Protein AF-A0A379VZA5-F1 (afdb_monomer_lite)

Structure (mmCIF, N/CA/C/O backbone):
data_AF-A0A379VZA5-F1
#
_entry.id   AF-A0A379VZA5-F1
#
loop_
_atom_site.group_PDB
_atom_site.id
_atom_site.type_symbol
_atom_site.label_atom_id
_atom_site.label_alt_id
_atom_site.label_comp_id
_atom_site.label_asym_id
_atom_site.label_entity_id
_atom_site.label_seq_id
_atom_site.pdbx_PDB_ins_code
_atom_site.Cartn_x
_atom_site.Cartn_y
_atom_site.Cartn_z
_atom_site.occupancy
_atom_site.B_iso_or_equiv
_atom_site.auth_seq_id
_atom_site.auth_comp_id
_atom_site.auth_asym_id
_atom_site.auth_atom_id
_atom_site.pdbx_PDB_model_num
ATOM 1 N N . MET A 1 1 ? 25.768 16.481 -16.050 1.00 46.06 1 MET A N 1
ATOM 2 C CA . MET A 1 1 ? 24.656 15.610 -15.597 1.00 46.06 1 MET A CA 1
ATOM 3 C C . MET A 1 1 ? 23.472 15.572 -16.586 1.00 46.06 1 MET A C 1
ATOM 5 O O . MET A 1 1 ? 22.489 14.921 -16.281 1.00 46.06 1 MET A O 1
ATOM 9 N N . HIS A 1 2 ? 23.530 16.224 -17.763 1.00 49.97 2 HIS A N 1
ATOM 10 C CA . HIS A 1 2 ? 22.450 16.187 -18.775 1.00 49.97 2 HIS A CA 1
ATOM 11 C C . HIS A 1 2 ? 22.721 15.253 -19.970 1.00 49.97 2 HIS A C 1
ATOM 13 O O . HIS A 1 2 ? 21.793 14.941 -20.699 1.00 49.97 2 HIS A O 1
ATOM 19 N N . GLU A 1 3 ? 23.954 14.776 -20.172 1.00 48.91 3 GLU A N 1
ATOM 20 C CA . GLU A 1 3 ? 24.310 13.987 -21.370 1.00 48.91 3 GLU A CA 1
ATOM 21 C C . GLU A 1 3 ? 23.756 12.552 -21.384 1.00 48.91 3 GLU A C 1
ATOM 23 O O . GLU A 1 3 ? 23.702 11.938 -22.441 1.00 48.91 3 GLU A O 1
ATOM 28 N N . ASN A 1 4 ? 23.297 12.031 -20.241 1.00 55.53 4 ASN A N 1
ATOM 29 C CA . ASN A 1 4 ? 22.802 10.652 -20.114 1.00 55.53 4 ASN A CA 1
ATOM 30 C C . ASN A 1 4 ? 21.285 10.566 -19.894 1.00 55.53 4 ASN A C 1
ATOM 32 O O . ASN A 1 4 ? 20.782 9.498 -19.551 1.00 55.53 4 ASN A O 1
ATOM 36 N N . ILE A 1 5 ? 20.559 11.680 -20.026 1.00 54.91 5 ILE A N 1
ATOM 37 C CA . ILE A 1 5 ? 19.095 11.672 -19.979 1.00 54.91 5 ILE A CA 1
ATOM 38 C C . ILE A 1 5 ? 18.623 11.529 -21.429 1.00 54.91 5 ILE A C 1
ATOM 40 O O . ILE A 1 5 ? 18.855 12.453 -22.212 1.00 54.91 5 ILE A O 1
ATOM 44 N N . PRO A 1 6 ? 18.007 10.397 -21.818 1.00 61.06 6 PRO A N 1
ATOM 45 C CA . PRO A 1 6 ? 17.474 10.245 -23.164 1.00 61.06 6 PRO A CA 1
ATOM 46 C C . PRO A 1 6 ? 16.466 11.362 -23.438 1.00 61.06 6 PRO A C 1
ATOM 48 O O . PRO A 1 6 ? 15.625 11.673 -22.589 1.00 61.06 6 PRO A O 1
ATOM 51 N N . ALA A 1 7 ? 16.556 11.984 -24.611 1.00 69.69 7 ALA A N 1
ATOM 52 C CA . ALA A 1 7 ? 15.559 12.958 -25.025 1.00 69.69 7 ALA A CA 1
ATOM 53 C C . ALA A 1 7 ? 14.225 12.232 -25.227 1.00 69.69 7 ALA A C 1
ATOM 55 O O . ALA A 1 7 ? 14.151 11.307 -26.028 1.00 69.69 7 ALA A O 1
ATOM 56 N N . ILE A 1 8 ? 13.183 12.653 -24.510 1.00 70.44 8 ILE A N 1
ATOM 57 C CA . ILE A 1 8 ? 11.829 12.145 -24.740 1.00 70.44 8 ILE A CA 1
ATOM 58 C C . ILE A 1 8 ? 11.325 12.781 -26.034 1.00 70.44 8 ILE A C 1
ATOM 60 O O . ILE A 1 8 ? 11.105 13.996 -26.087 1.00 70.44 8 ILE A O 1
ATOM 64 N N . LEU A 1 9 ? 11.163 11.980 -27.085 1.00 80.62 9 LEU A N 1
ATOM 65 C CA . LEU A 1 9 ? 10.662 12.473 -28.360 1.00 80.62 9 LEU A CA 1
ATOM 66 C C . LEU A 1 9 ? 9.133 12.516 -28.322 1.00 80.62 9 LEU A C 1
ATOM 68 O O . LEU A 1 9 ? 8.470 11.562 -27.923 1.00 80.62 9 LEU A O 1
ATOM 72 N N . ARG A 1 10 ? 8.546 13.628 -28.778 1.00 79.25 10 ARG A N 1
ATOM 73 C CA . ARG A 1 10 ? 7.082 13.777 -28.882 1.00 79.25 10 ARG A CA 1
ATOM 74 C C . ARG A 1 10 ? 6.445 12.629 -29.671 1.00 79.25 10 ARG A C 1
ATOM 76 O O . ARG A 1 10 ? 5.389 12.144 -29.291 1.00 79.25 10 ARG A O 1
ATOM 83 N N . GLU A 1 11 ? 7.104 12.196 -30.740 1.00 82.44 11 GLU A N 1
ATOM 84 C CA . GLU A 1 11 ? 6.630 11.113 -31.600 1.00 82.44 11 GLU A CA 1
ATOM 85 C C . GLU A 1 11 ? 6.541 9.766 -30.865 1.00 82.44 11 GLU A C 1
ATOM 87 O O . GLU A 1 11 ? 5.596 9.017 -31.102 1.00 82.44 11 GLU A O 1
ATOM 92 N N . GLU A 1 12 ? 7.456 9.488 -29.927 1.00 77.56 12 GLU A N 1
ATOM 93 C CA . GLU A 1 12 ? 7.417 8.282 -29.082 1.00 77.56 12 GLU A CA 1
ATOM 94 C C . GLU A 1 12 ? 6.225 8.305 -28.117 1.00 77.56 12 GLU A C 1
ATOM 96 O O . GLU A 1 12 ? 5.638 7.263 -27.832 1.00 77.56 12 GLU A O 1
ATOM 101 N N . LEU A 1 13 ? 5.846 9.492 -27.628 1.00 74.31 13 LEU A N 1
ATOM 102 C CA . LEU A 1 13 ? 4.685 9.662 -26.750 1.00 74.31 13 LEU A CA 1
ATOM 103 C C . LEU A 1 13 ? 3.363 9.558 -27.520 1.00 74.31 13 LEU A C 1
ATOM 105 O O . LEU A 1 13 ? 2.416 8.945 -27.034 1.00 74.31 13 LEU A O 1
ATOM 109 N N . GLU A 1 14 ? 3.288 10.169 -28.705 1.00 82.00 14 GLU A N 1
ATOM 110 C CA . GLU A 1 14 ? 2.071 10.207 -29.525 1.00 82.00 14 GLU A CA 1
ATOM 111 C C . GLU A 1 14 ? 1.794 8.862 -30.224 1.00 82.00 14 GLU A C 1
ATOM 113 O O . GLU A 1 14 ? 0.630 8.513 -30.418 1.00 82.00 14 GLU A O 1
ATOM 118 N N . ASN A 1 15 ? 2.834 8.075 -30.529 1.00 83.88 15 ASN A N 1
ATOM 119 C CA . ASN A 1 15 ? 2.732 6.765 -31.184 1.00 83.88 15 ASN A CA 1
ATOM 120 C C . ASN A 1 15 ? 3.214 5.612 -30.291 1.00 83.88 15 ASN A C 1
ATOM 122 O O . ASN A 1 15 ? 3.828 4.658 -30.774 1.00 83.88 15 ASN A O 1
ATOM 126 N N . ALA A 1 16 ? 2.959 5.696 -28.984 1.00 81.00 16 ALA A N 1
ATOM 127 C CA . ALA A 1 16 ? 3.361 4.654 -28.049 1.00 81.00 16 ALA A CA 1
ATOM 128 C C . ALA A 1 16 ? 2.767 3.285 -28.444 1.00 81.00 16 ALA A C 1
ATOM 130 O O . ALA A 1 16 ? 1.548 3.122 -28.556 1.00 81.00 16 ALA A O 1
ATOM 131 N N . ASP A 1 17 ? 3.630 2.285 -28.633 1.00 84.19 17 ASP A N 1
ATOM 132 C CA . ASP A 1 17 ? 3.209 0.927 -28.975 1.00 84.19 17 ASP A CA 1
ATOM 133 C C . ASP A 1 17 ? 2.550 0.253 -27.765 1.00 84.19 17 ASP A C 1
ATOM 135 O O . ASP A 1 17 ? 3.200 -0.072 -26.768 1.00 84.19 17 ASP A O 1
ATOM 139 N N . VAL A 1 18 ? 1.244 -0.003 -27.870 1.00 86.00 18 VAL A N 1
ATOM 140 C CA . VAL A 1 18 ? 0.447 -0.675 -26.831 1.00 86.00 18 VAL A CA 1
ATOM 141 C C . VAL A 1 18 ? 1.037 -2.039 -26.456 1.00 86.00 18 VAL A C 1
ATOM 143 O O . VAL A 1 18 ? 0.922 -2.455 -25.304 1.00 86.00 18 VAL A O 1
ATOM 146 N N . ASN A 1 19 ? 1.720 -2.718 -27.380 1.00 86.88 19 ASN A N 1
ATOM 147 C CA . ASN A 1 19 ? 2.360 -4.008 -27.123 1.00 86.88 19 ASN A CA 1
ATOM 148 C C . ASN A 1 19 ? 3.535 -3.920 -26.141 1.00 86.88 19 ASN A C 1
ATOM 150 O O . ASN A 1 19 ? 3.837 -4.908 -25.469 1.00 86.88 19 ASN A O 1
ATOM 154 N N . GLN A 1 20 ? 4.172 -2.750 -26.036 1.00 85.94 20 GLN A N 1
ATOM 155 C CA . GLN A 1 20 ? 5.269 -2.479 -25.103 1.00 85.94 20 GLN A CA 1
ATOM 156 C C . GLN A 1 20 ? 4.784 -1.939 -23.755 1.00 85.94 20 GLN A C 1
ATOM 158 O O . GLN A 1 20 ? 5.585 -1.604 -22.883 1.00 85.94 20 GLN A O 1
ATOM 163 N N . ARG A 1 21 ? 3.467 -1.867 -23.542 1.00 88.75 21 ARG A N 1
ATOM 164 C CA . ARG A 1 21 ? 2.912 -1.513 -22.240 1.00 88.75 21 ARG A CA 1
ATOM 165 C C . ARG A 1 21 ? 3.326 -2.549 -21.197 1.00 88.75 21 ARG A C 1
ATOM 167 O O . ARG A 1 21 ? 3.116 -3.745 -21.383 1.00 88.75 21 ARG A O 1
ATOM 174 N N . VAL A 1 22 ? 3.841 -2.073 -20.068 1.00 90.94 22 VAL A N 1
ATOM 175 C CA . VAL A 1 22 ? 4.143 -2.907 -18.900 1.00 90.94 22 VAL A CA 1
ATOM 176 C C . VAL A 1 22 ? 2.837 -3.313 -18.211 1.00 90.94 22 VAL A C 1
ATOM 178 O O . VAL A 1 22 ? 2.059 -2.457 -17.788 1.00 90.94 22 VAL A O 1
ATOM 181 N N . GLU A 1 23 ? 2.602 -4.617 -18.084 1.00 91.69 23 GLU A N 1
ATOM 182 C CA . GLU A 1 23 ? 1.463 -5.184 -17.351 1.00 91.69 23 GLU A CA 1
ATOM 183 C C . GLU A 1 23 ? 1.807 -5.508 -15.900 1.00 91.69 23 GLU A C 1
ATOM 185 O O . GLU A 1 23 ? 0.987 -5.322 -15.002 1.00 91.69 23 GLU A O 1
ATOM 190 N N . SER A 1 24 ? 3.020 -6.009 -15.662 1.00 89.56 24 SER A N 1
ATOM 191 C CA . SER A 1 24 ? 3.479 -6.361 -14.323 1.00 89.56 24 SER A CA 1
ATOM 192 C C . SER A 1 24 ? 4.976 -6.151 -14.166 1.00 89.56 24 SER A C 1
ATOM 194 O O . SER A 1 24 ? 5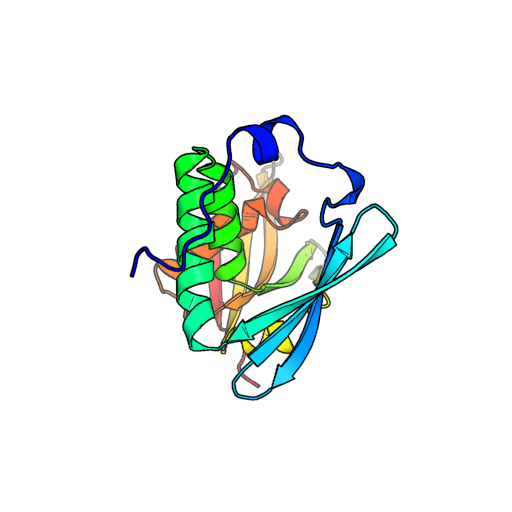.738 -6.291 -15.122 1.00 89.56 24 SER A O 1
ATOM 196 N N . LEU A 1 25 ? 5.379 -5.883 -12.929 1.00 90.19 25 LEU A N 1
ATOM 197 C CA . LEU A 1 25 ? 6.754 -5.677 -12.499 1.00 90.19 25 LEU A CA 1
ATOM 198 C C . LEU A 1 25 ? 7.038 -6.609 -11.319 1.00 90.19 25 LEU A C 1
ATOM 200 O O . LEU A 1 25 ? 6.277 -6.611 -10.350 1.00 90.19 25 LEU A O 1
ATOM 204 N N . ALA A 1 26 ? 8.129 -7.367 -11.381 1.00 87.56 26 ALA A N 1
ATOM 205 C CA . ALA A 1 26 ? 8.586 -8.206 -10.278 1.00 87.56 26 ALA A CA 1
ATOM 206 C C . ALA A 1 26 ? 10.090 -8.028 -10.051 1.00 87.56 26 ALA A C 1
ATOM 208 O O . ALA A 1 26 ? 10.847 -7.903 -11.008 1.00 87.56 26 ALA A O 1
ATOM 209 N N . LEU A 1 27 ? 10.523 -8.033 -8.789 1.00 87.88 27 LEU A N 1
ATOM 210 C CA . LEU A 1 27 ? 11.941 -8.140 -8.443 1.00 87.88 27 LEU A CA 1
ATOM 211 C C . LEU A 1 27 ? 12.371 -9.593 -8.681 1.00 87.88 27 LEU A C 1
ATOM 213 O O . LEU A 1 27 ? 11.861 -10.490 -8.010 1.00 87.88 27 LEU A O 1
ATOM 217 N N . SER A 1 28 ? 13.250 -9.820 -9.652 1.00 88.38 28 SER A N 1
ATOM 218 C CA . SER A 1 28 ? 13.727 -11.154 -10.035 1.00 88.38 28 SER A CA 1
ATOM 219 C C . SER A 1 28 ? 15.085 -11.488 -9.428 1.00 88.38 28 SER A C 1
ATOM 221 O O . SER A 1 28 ? 15.336 -12.653 -9.130 1.00 88.38 28 SER A O 1
ATOM 223 N N . ASP A 1 29 ? 15.923 -10.479 -9.183 1.00 87.19 29 ASP A N 1
ATOM 224 C CA . ASP A 1 29 ? 17.205 -10.639 -8.498 1.00 87.19 29 ASP A CA 1
ATOM 225 C C . ASP A 1 29 ? 17.549 -9.405 -7.651 1.00 87.19 29 ASP A C 1
ATOM 227 O O . ASP A 1 29 ? 17.171 -8.275 -7.972 1.00 87.19 29 ASP A O 1
ATOM 231 N N . ASN A 1 30 ? 18.264 -9.630 -6.553 1.00 85.00 30 ASN A N 1
ATOM 232 C CA . ASN A 1 30 ? 18.692 -8.602 -5.613 1.00 85.00 30 ASN A CA 1
ATOM 233 C C . ASN A 1 30 ? 20.121 -8.896 -5.155 1.00 85.00 30 ASN A C 1
ATOM 235 O O . ASN A 1 30 ? 20.349 -9.573 -4.151 1.00 85.00 30 ASN A O 1
ATOM 239 N N . THR A 1 31 ? 21.079 -8.377 -5.915 1.00 85.00 31 THR A N 1
ATOM 240 C CA . THR A 1 31 ? 22.494 -8.390 -5.533 1.00 85.00 31 THR A CA 1
ATOM 241 C C . THR A 1 31 ? 22.814 -7.151 -4.699 1.00 85.00 31 THR A C 1
ATOM 243 O O . THR A 1 31 ? 22.111 -6.149 -4.794 1.00 85.00 31 THR A O 1
ATOM 246 N N . GLU A 1 32 ? 23.915 -7.160 -3.940 1.00 78.31 32 GLU A N 1
ATOM 247 C CA . GLU A 1 32 ? 24.292 -6.026 -3.071 1.00 78.31 32 GLU A CA 1
ATOM 248 C C . GLU A 1 32 ? 24.337 -4.662 -3.782 1.00 78.31 32 GLU A C 1
ATOM 250 O O . GLU A 1 32 ? 24.163 -3.639 -3.134 1.00 78.31 32 GLU A O 1
ATOM 255 N N . LYS A 1 33 ? 24.583 -4.628 -5.099 1.00 86.56 33 LYS A N 1
ATOM 256 C CA . LYS A 1 33 ? 24.783 -3.379 -5.855 1.00 86.56 33 LYS A CA 1
ATOM 257 C C . LYS A 1 33 ? 23.731 -3.115 -6.925 1.00 86.56 33 LYS A C 1
ATOM 259 O O . LYS A 1 33 ? 23.675 -1.996 -7.440 1.00 86.56 33 LYS A O 1
ATOM 264 N N . VAL A 1 34 ? 22.958 -4.132 -7.307 1.00 90.38 34 VAL A N 1
ATOM 265 C CA . VAL A 1 34 ? 22.041 -4.077 -8.450 1.00 90.38 34 VAL A CA 1
ATOM 266 C C . VAL A 1 34 ? 20.765 -4.849 -8.136 1.00 90.38 34 VAL A C 1
ATOM 268 O O . VAL A 1 34 ? 20.806 -6.039 -7.814 1.00 90.38 34 VAL A O 1
ATOM 271 N N . LEU A 1 35 ? 19.639 -4.157 -8.296 1.00 89.88 35 LEU A N 1
ATOM 272 C CA . LEU A 1 35 ? 18.293 -4.715 -8.300 1.00 89.88 35 LEU A CA 1
ATOM 273 C C . LEU A 1 35 ? 17.903 -5.035 -9.743 1.00 89.88 35 LEU A C 1
ATOM 275 O O . LEU A 1 35 ? 17.941 -4.146 -10.596 1.00 89.88 35 LEU A O 1
ATOM 279 N N . THR A 1 36 ? 17.500 -6.273 -10.016 1.00 91.94 36 THR A N 1
ATOM 280 C CA . THR A 1 36 ? 16.975 -6.663 -11.329 1.00 91.94 36 THR A CA 1
ATOM 281 C C . THR A 1 36 ? 15.471 -6.834 -11.241 1.00 91.94 36 THR A C 1
ATOM 283 O O . THR A 1 36 ? 14.947 -7.613 -10.443 1.00 91.94 36 THR A O 1
ATOM 286 N N . PHE A 1 37 ? 14.775 -6.089 -12.084 1.00 91.62 37 PHE A N 1
ATOM 287 C CA . PHE A 1 37 ? 13.335 -6.100 -12.188 1.00 91.62 37 PHE A CA 1
ATOM 288 C C . PHE A 1 37 ? 12.906 -6.682 -13.528 1.00 91.62 37 PHE A C 1
ATOM 290 O O . PHE A 1 37 ? 13.242 -6.132 -14.571 1.00 91.62 37 PHE A O 1
ATOM 297 N N . THR A 1 38 ? 12.099 -7.734 -13.515 1.00 94.69 38 THR A N 1
ATOM 298 C CA . THR A 1 38 ? 11.509 -8.282 -14.736 1.00 94.69 38 THR A CA 1
ATOM 299 C C . THR A 1 38 ? 10.157 -7.620 -14.995 1.00 94.69 38 THR A C 1
ATOM 301 O O . THR A 1 38 ? 9.218 -7.711 -14.195 1.00 94.69 38 THR A O 1
ATOM 304 N N . LEU A 1 39 ? 10.064 -6.947 -16.136 1.00 94.44 39 LEU A N 1
ATOM 305 C CA . LEU A 1 39 ? 8.860 -6.344 -16.690 1.00 94.44 39 LEU A CA 1
ATOM 306 C C . LEU A 1 39 ? 8.189 -7.366 -17.604 1.00 94.44 39 LEU A C 1
ATOM 308 O O . LEU A 1 39 ? 8.825 -7.906 -18.507 1.00 94.44 39 LEU A O 1
ATOM 312 N N . LYS A 1 40 ? 6.897 -7.619 -17.403 1.00 94.31 40 LYS A N 1
ATOM 313 C CA . LYS A 1 40 ? 6.074 -8.346 -18.374 1.00 94.31 40 LYS A CA 1
ATOM 314 C C . LYS A 1 40 ? 5.341 -7.335 -19.243 1.00 94.31 40 LYS A C 1
ATOM 316 O O . LYS A 1 40 ? 4.618 -6.488 -18.714 1.00 94.31 40 LYS A O 1
ATOM 321 N N . LEU A 1 41 ? 5.540 -7.428 -20.549 1.00 94.31 41 LEU A N 1
ATOM 322 C CA . LEU A 1 41 ? 4.908 -6.560 -21.534 1.00 94.31 41 LEU A CA 1
ATOM 323 C C . LEU A 1 41 ? 3.592 -7.167 -22.033 1.00 94.31 41 LEU A C 1
ATOM 325 O O . LEU A 1 41 ? 3.383 -8.378 -21.950 1.00 94.31 41 LEU A O 1
ATOM 329 N N . HIS A 1 42 ? 2.710 -6.325 -22.570 1.00 92.06 42 HIS A N 1
ATOM 330 C CA . HIS A 1 42 ? 1.384 -6.727 -23.047 1.00 92.06 42 HIS A CA 1
ATOM 331 C C . HIS A 1 42 ? 1.428 -7.788 -24.158 1.00 92.06 42 HIS A C 1
ATOM 333 O O . HIS A 1 42 ? 0.570 -8.664 -24.223 1.00 92.06 42 HIS A O 1
ATOM 339 N N . ASN A 1 43 ? 2.471 -7.785 -24.990 1.00 90.88 43 ASN A N 1
ATOM 340 C CA . ASN A 1 43 ? 2.699 -8.829 -25.997 1.00 90.88 43 ASN A CA 1
ATOM 341 C C . ASN A 1 43 ? 3.187 -10.179 -25.426 1.00 90.88 43 ASN A C 1
ATOM 343 O O . ASN A 1 43 ? 3.506 -11.087 -26.191 1.00 90.88 43 ASN A O 1
ATOM 347 N N . GLY A 1 44 ? 3.289 -10.312 -24.101 1.00 90.88 44 GLY A N 1
ATOM 348 C CA . GLY A 1 44 ? 3.765 -11.513 -23.417 1.00 90.88 44 GLY A CA 1
ATOM 349 C C . GLY A 1 44 ? 5.287 -11.646 -23.337 1.00 90.88 44 GLY A C 1
ATOM 350 O O . GLY A 1 44 ? 5.765 -12.595 -22.721 1.00 90.88 44 GLY A O 1
ATOM 351 N N . SER A 1 45 ? 6.048 -10.719 -23.925 1.00 93.25 45 SER A N 1
ATOM 352 C CA . SER A 1 45 ? 7.506 -10.691 -23.789 1.00 93.25 45 SER A CA 1
ATOM 353 C C . SER A 1 45 ? 7.945 -10.134 -22.432 1.00 93.25 45 SER A C 1
ATOM 355 O O . SER A 1 45 ? 7.162 -9.524 -21.694 1.00 93.25 45 SER A O 1
ATOM 357 N N . HIS A 1 46 ? 9.214 -10.364 -22.103 1.00 93.12 46 HIS A N 1
ATOM 358 C CA . HIS A 1 46 ? 9.825 -9.923 -20.858 1.00 93.12 46 HIS A CA 1
ATOM 359 C C . HIS A 1 46 ? 11.022 -9.017 -21.129 1.00 93.12 46 HIS A C 1
ATOM 361 O O . HIS A 1 46 ? 11.784 -9.257 -22.066 1.00 93.12 46 HIS A O 1
ATOM 367 N N . LEU A 1 47 ? 11.186 -7.996 -20.291 1.00 93.62 47 LEU A N 1
ATOM 368 C CA . LEU A 1 47 ? 12.329 -7.090 -20.306 1.00 93.62 47 LEU A CA 1
ATOM 369 C C . LEU A 1 47 ? 12.899 -6.976 -18.894 1.00 93.62 47 LEU A C 1
ATOM 371 O O . LEU A 1 47 ? 12.158 -6.682 -17.959 1.00 93.62 47 LEU A O 1
ATOM 375 N N . ASP A 1 48 ? 14.208 -7.156 -18.748 1.00 93.50 48 ASP A N 1
ATOM 376 C CA . ASP A 1 48 ? 14.880 -6.959 -17.468 1.00 93.50 48 ASP A CA 1
ATOM 377 C C . ASP A 1 48 ? 15.414 -5.529 -17.355 1.00 93.50 48 ASP A C 1
ATOM 379 O O . ASP A 1 48 ? 16.192 -5.056 -18.184 1.00 93.50 48 ASP A O 1
ATOM 383 N N . LEU A 1 49 ? 14.990 -4.840 -16.301 1.00 91.12 49 LEU A N 1
ATOM 384 C CA . LEU A 1 49 ? 15.462 -3.526 -15.902 1.00 91.12 49 LEU A CA 1
ATOM 385 C C . LEU A 1 49 ? 16.424 -3.685 -14.725 1.00 91.12 49 LEU A C 1
ATOM 387 O O . LEU A 1 49 ? 16.024 -4.082 -13.632 1.00 91.12 49 LEU A O 1
ATOM 391 N N . GLN A 1 50 ? 17.686 -3.334 -14.943 1.00 92.19 50 GLN A N 1
ATOM 392 C CA . GLN A 1 50 ? 18.698 -3.312 -13.893 1.00 92.19 50 GLN A CA 1
ATOM 393 C C . GLN A 1 50 ? 18.820 -1.910 -13.308 1.00 92.19 50 GLN A C 1
ATOM 395 O O . GLN A 1 50 ? 19.007 -0.932 -14.032 1.00 92.19 50 GLN A O 1
ATOM 400 N N . VAL A 1 51 ? 18.729 -1.825 -11.987 1.00 90.31 51 VAL A N 1
ATOM 401 C CA . VAL A 1 51 ? 18.824 -0.582 -11.230 1.00 90.31 51 VAL A CA 1
ATOM 402 C C . VAL A 1 51 ? 19.972 -0.711 -10.247 1.00 90.31 51 VAL A C 1
ATOM 404 O O . VAL A 1 51 ? 19.906 -1.489 -9.296 1.00 90.31 51 VAL A O 1
ATOM 407 N N . GLY A 1 52 ? 21.034 0.057 -10.474 1.00 89.81 52 GLY A N 1
ATOM 408 C CA . GLY A 1 52 ? 22.115 0.185 -9.506 1.00 89.81 52 GLY A CA 1
ATOM 409 C C . GLY A 1 52 ? 21.657 0.933 -8.253 1.00 89.81 52 GLY A C 1
ATOM 410 O O . GLY A 1 52 ? 20.789 1.802 -8.327 1.00 89.81 52 GLY A O 1
ATOM 411 N N . GLU A 1 53 ? 22.279 0.649 -7.111 1.00 82.44 53 GLU A N 1
ATOM 412 C CA . GLU A 1 53 ? 21.957 1.270 -5.814 1.00 82.44 53 GLU A CA 1
ATOM 413 C C . GLU A 1 53 ? 21.873 2.811 -5.891 1.00 82.44 53 GLU A C 1
ATOM 415 O O . GLU A 1 53 ? 20.875 3.411 -5.496 1.00 82.44 53 GLU A O 1
ATOM 420 N N . TRP A 1 54 ? 22.862 3.455 -6.521 1.00 84.00 54 TRP A N 1
ATOM 421 C CA . TRP A 1 54 ? 22.908 4.914 -6.697 1.00 84.00 54 TRP A CA 1
ATOM 422 C C . TRP A 1 54 ? 21.843 5.476 -7.650 1.00 84.00 54 TRP A C 1
ATOM 424 O O . TRP A 1 54 ? 21.583 6.676 -7.651 1.00 84.00 54 TRP A O 1
ATOM 434 N N . GLN A 1 55 ? 21.230 4.633 -8.484 1.00 85.50 55 GLN A N 1
ATOM 435 C CA . GLN A 1 55 ? 20.183 5.046 -9.421 1.00 85.50 55 GLN A CA 1
ATOM 436 C C . GLN A 1 55 ? 18.794 5.029 -8.779 1.00 85.50 55 GLN A C 1
ATOM 438 O O . GLN A 1 55 ? 17.879 5.655 -9.313 1.00 85.50 55 GLN A O 1
ATOM 443 N N . VAL A 1 56 ? 18.624 4.358 -7.633 1.00 84.38 56 VAL A N 1
ATOM 444 C CA . VAL A 1 56 ? 17.330 4.263 -6.941 1.00 84.38 56 VAL A CA 1
ATOM 445 C C . VAL A 1 56 ? 16.803 5.649 -6.576 1.00 84.38 56 VAL A C 1
ATOM 447 O O . VAL A 1 56 ? 15.647 5.954 -6.858 1.00 84.38 56 VAL A O 1
ATOM 450 N N . GLU A 1 57 ? 17.648 6.515 -6.012 1.00 81.62 57 GLU A N 1
ATOM 451 C CA . GLU A 1 57 ? 17.252 7.881 -5.647 1.00 81.62 57 GLU A CA 1
ATOM 452 C C . GLU A 1 57 ? 16.793 8.682 -6.872 1.00 81.62 57 GLU A C 1
ATOM 454 O O . GLU A 1 57 ? 15.733 9.311 -6.851 1.00 81.62 57 GLU A O 1
ATOM 459 N N . VAL A 1 58 ? 17.543 8.589 -7.974 1.00 85.06 58 VAL A N 1
ATOM 460 C CA . VAL A 1 58 ? 17.219 9.271 -9.234 1.00 85.06 58 VAL A CA 1
ATOM 461 C C . VAL A 1 58 ? 15.887 8.779 -9.802 1.00 85.06 58 VAL A C 1
ATOM 463 O O . VAL A 1 58 ? 15.072 9.591 -10.239 1.00 85.06 58 VAL A O 1
ATOM 466 N N . LEU A 1 59 ? 15.627 7.470 -9.763 1.00 87.25 59 LEU A N 1
ATOM 467 C CA . LEU A 1 59 ? 14.359 6.895 -10.216 1.00 87.25 59 LEU A CA 1
ATOM 468 C C . LEU A 1 59 ? 13.183 7.364 -9.359 1.00 87.25 59 LEU A C 1
ATOM 470 O O . LEU A 1 59 ? 12.149 7.748 -9.901 1.00 87.25 59 LEU A O 1
ATOM 474 N N . VAL A 1 60 ? 13.340 7.382 -8.034 1.00 84.25 60 VAL A N 1
ATOM 475 C CA . VAL A 1 60 ? 12.302 7.885 -7.123 1.00 84.25 60 VAL A CA 1
ATOM 476 C C . VAL A 1 60 ? 12.007 9.358 -7.407 1.00 84.25 60 VAL A C 1
ATOM 478 O O . VAL A 1 60 ? 10.841 9.733 -7.534 1.00 84.25 60 VAL A O 1
ATOM 481 N N . MET A 1 61 ? 13.040 10.188 -7.584 1.00 82.06 61 MET A N 1
ATOM 482 C CA . MET A 1 61 ? 12.868 11.592 -7.967 1.00 82.06 61 MET A CA 1
ATOM 483 C C . MET A 1 61 ? 12.147 11.738 -9.309 1.00 82.06 61 MET A C 1
ATOM 485 O O . MET A 1 61 ? 11.210 12.530 -9.413 1.00 82.06 61 MET A O 1
ATOM 489 N N . ALA A 1 62 ? 12.535 10.963 -10.324 1.00 85.19 62 ALA A N 1
ATOM 490 C CA . ALA A 1 62 ? 11.904 10.996 -11.639 1.00 85.19 62 ALA A CA 1
ATOM 491 C C . ALA A 1 62 ? 10.414 10.619 -11.572 1.00 85.19 62 ALA A C 1
ATOM 493 O O . ALA A 1 62 ? 9.586 11.307 -12.169 1.00 85.19 62 ALA A O 1
ATOM 494 N N . ILE A 1 63 ? 10.056 9.591 -10.793 1.00 86.31 63 ILE A N 1
ATOM 495 C CA . ILE A 1 63 ? 8.661 9.185 -10.562 1.00 86.31 63 ILE A CA 1
ATOM 496 C C . ILE A 1 63 ? 7.869 10.325 -9.911 1.00 86.31 63 ILE A C 1
ATOM 498 O O . ILE A 1 63 ? 6.786 10.671 -10.382 1.00 86.31 63 ILE A O 1
ATOM 502 N N . ILE A 1 64 ? 8.414 10.947 -8.861 1.00 82.06 64 ILE A N 1
ATOM 503 C CA . ILE A 1 64 ? 7.757 12.064 -8.167 1.00 82.06 64 ILE A CA 1
ATOM 504 C C . ILE A 1 64 ? 7.553 13.251 -9.118 1.00 82.06 64 ILE A C 1
ATOM 506 O O . ILE A 1 64 ? 6.459 13.813 -9.176 1.00 82.06 64 ILE A O 1
ATOM 510 N N . HIS A 1 65 ? 8.575 13.618 -9.895 1.00 83.00 65 HIS A N 1
ATOM 511 C CA . HIS A 1 65 ? 8.477 14.701 -10.872 1.00 83.00 65 HIS A CA 1
ATOM 512 C C . HIS A 1 65 ? 7.454 14.408 -11.970 1.00 83.00 65 HIS A C 1
ATOM 514 O O . HIS A 1 65 ? 6.681 15.298 -12.315 1.00 83.00 65 HIS A O 1
ATOM 520 N N . ALA A 1 66 ? 7.396 13.176 -12.480 1.00 85.00 66 ALA A N 1
ATOM 521 C CA . ALA A 1 66 ? 6.406 12.780 -13.477 1.00 85.00 66 ALA A CA 1
ATOM 522 C C . ALA A 1 66 ? 4.970 12.909 -12.939 1.00 85.00 66 ALA A C 1
ATOM 524 O O . ALA A 1 66 ? 4.118 13.496 -13.604 1.00 85.00 66 ALA A O 1
ATOM 525 N N . ILE A 1 67 ? 4.714 12.438 -11.712 1.00 86.00 67 ILE A N 1
ATOM 526 C CA . ILE A 1 67 ? 3.398 12.547 -11.061 1.00 86.00 67 ILE A CA 1
ATOM 527 C C . ILE A 1 67 ? 3.009 14.018 -10.848 1.00 86.00 67 ILE A C 1
ATOM 529 O O . ILE A 1 67 ? 1.869 14.400 -11.116 1.00 86.00 67 ILE A O 1
ATOM 533 N N . ASN A 1 68 ? 3.952 14.846 -10.390 1.00 83.00 68 ASN A N 1
ATOM 534 C CA . ASN A 1 68 ? 3.715 16.271 -10.156 1.00 83.00 68 ASN A CA 1
ATOM 535 C C . ASN A 1 68 ? 3.447 17.034 -11.460 1.00 83.00 68 ASN A C 1
ATOM 537 O O . ASN A 1 68 ? 2.518 17.835 -11.509 1.00 83.00 68 ASN A O 1
ATOM 541 N N . ASN A 1 69 ? 4.216 16.762 -12.519 1.00 85.56 69 ASN A N 1
ATOM 542 C CA . ASN A 1 69 ? 4.044 17.398 -13.829 1.00 85.56 69 ASN A CA 1
ATOM 543 C C . ASN A 1 69 ? 2.725 17.004 -14.505 1.00 85.56 69 ASN A C 1
ATOM 545 O O . ASN A 1 69 ? 2.173 17.791 -15.265 1.00 85.56 69 ASN A O 1
ATOM 549 N N . ALA A 1 70 ? 2.211 15.804 -14.224 1.00 86.50 70 ALA A N 1
ATOM 550 C CA . ALA A 1 70 ? 0.898 15.359 -14.683 1.00 86.50 70 ALA A CA 1
ATOM 551 C C . ALA A 1 70 ? -0.265 15.906 -13.824 1.00 86.50 70 ALA A C 1
ATOM 553 O O . ALA A 1 70 ? -1.407 15.499 -14.019 1.00 86.50 70 ALA A O 1
ATOM 554 N N . GLU A 1 71 ? 0.017 16.777 -12.844 1.00 88.69 71 GLU A N 1
ATOM 555 C CA . GLU A 1 71 ? -0.949 17.337 -11.885 1.00 88.69 71 GLU A CA 1
ATOM 556 C C . GLU A 1 71 ? -1.740 16.263 -11.104 1.00 88.69 71 GLU A C 1
ATOM 558 O O . GLU A 1 71 ? -2.817 16.512 -10.557 1.00 88.69 71 GLU A O 1
ATOM 563 N N . MET A 1 72 ? -1.186 15.050 -10.975 1.00 88.75 72 MET A N 1
ATOM 564 C CA . MET A 1 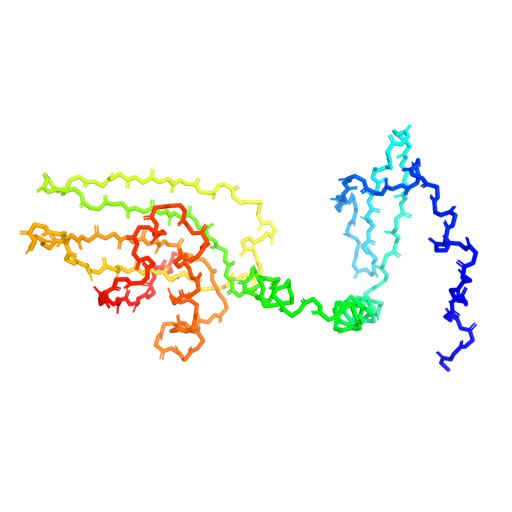72 ? -1.850 13.898 -10.352 1.00 88.75 72 MET A CA 1
ATOM 565 C C . MET A 1 72 ? -1.697 13.902 -8.823 1.00 88.75 72 MET A C 1
ATOM 567 O O . MET A 1 72 ? -1.225 12.942 -8.210 1.00 88.75 72 MET A O 1
ATOM 571 N N . ARG A 1 73 ? -2.114 14.994 -8.176 1.00 81.38 73 ARG A N 1
ATOM 572 C CA . ARG A 1 73 ? -1.922 15.216 -6.732 1.00 81.38 73 ARG A CA 1
ATOM 573 C C . ARG A 1 73 ? -2.554 14.132 -5.853 1.00 81.38 73 ARG A C 1
ATOM 575 O O . ARG A 1 73 ? -1.938 13.694 -4.885 1.00 81.38 73 ARG A O 1
ATOM 582 N N . GLU A 1 74 ? -3.751 13.668 -6.203 1.00 80.62 74 GLU A N 1
ATOM 583 C CA . GLU A 1 74 ? -4.437 12.580 -5.487 1.00 80.62 74 GLU A CA 1
ATOM 584 C C . GLU A 1 74 ? -3.652 11.262 -5.549 1.00 80.62 74 GLU A C 1
ATOM 586 O O . GLU A 1 74 ? -3.545 10.537 -4.558 1.00 80.62 74 GLU A O 1
ATOM 591 N N . LEU A 1 75 ? -3.039 10.968 -6.702 1.00 81.88 75 LEU A N 1
ATOM 592 C CA . LEU A 1 75 ? -2.199 9.787 -6.872 1.00 81.88 75 LEU A CA 1
ATOM 593 C C . LEU A 1 75 ? -0.927 9.893 -6.021 1.00 81.88 75 LEU A C 1
ATOM 595 O O . LEU A 1 75 ? -0.581 8.932 -5.336 1.00 81.88 75 LEU A O 1
ATOM 599 N N . ALA A 1 76 ? -0.278 11.062 -6.005 1.00 80.12 76 ALA A N 1
ATOM 600 C CA . ALA A 1 76 ? 0.892 11.319 -5.163 1.00 80.12 76 ALA A CA 1
ATOM 601 C C . ALA A 1 76 ? 0.583 11.084 -3.675 1.00 80.12 76 ALA A C 1
ATOM 603 O O . ALA A 1 76 ? 1.314 10.373 -2.983 1.00 80.12 76 ALA A O 1
ATOM 604 N N . LEU A 1 77 ? -0.538 11.633 -3.192 1.00 74.62 77 LEU A N 1
ATOM 605 C CA . LEU A 1 77 ? -0.988 11.465 -1.809 1.00 74.62 77 LEU A CA 1
ATOM 606 C C . LEU A 1 77 ? -1.283 9.998 -1.486 1.00 74.62 77 LEU A C 1
ATOM 608 O O . LEU A 1 77 ? -0.886 9.508 -0.425 1.00 74.62 77 LEU A O 1
ATOM 612 N N . ARG A 1 78 ? -1.937 9.273 -2.399 1.00 76.56 78 ARG A N 1
ATOM 613 C CA . ARG A 1 78 ? -2.233 7.847 -2.222 1.00 76.56 78 ARG A CA 1
ATOM 614 C C . ARG A 1 78 ? -0.957 7.006 -2.152 1.00 76.56 78 ARG A C 1
ATOM 616 O O . ARG A 1 78 ? -0.842 6.192 -1.240 1.00 76.56 78 ARG A O 1
ATOM 623 N N . ILE A 1 79 ? 0.004 7.230 -3.051 1.00 78.69 79 ILE A N 1
ATOM 624 C CA . ILE A 1 79 ? 1.291 6.513 -3.063 1.00 78.69 79 ILE A CA 1
ATOM 625 C C . ILE A 1 79 ? 2.074 6.791 -1.781 1.00 78.69 79 ILE A C 1
ATOM 627 O O . ILE A 1 79 ? 2.496 5.849 -1.117 1.00 78.69 79 ILE A O 1
ATOM 631 N N . SER A 1 80 ? 2.206 8.061 -1.385 1.00 74.44 80 SER A N 1
ATOM 632 C CA . SER A 1 80 ? 2.884 8.424 -0.135 1.00 74.44 80 SER A CA 1
ATOM 633 C C . SER A 1 80 ? 2.239 7.732 1.065 1.00 74.44 80 SER A C 1
ATOM 635 O O . SER A 1 80 ? 2.936 7.251 1.948 1.00 74.44 80 SER A O 1
ATOM 637 N N . SER A 1 81 ? 0.911 7.618 1.075 1.00 72.69 81 SER A N 1
ATOM 638 C CA . SER A 1 81 ? 0.186 6.968 2.168 1.00 72.69 81 SER A CA 1
ATOM 639 C C . SER A 1 81 ? 0.399 5.457 2.221 1.00 72.69 81 SER A C 1
ATOM 641 O O . SER A 1 81 ? 0.448 4.899 3.312 1.00 72.69 81 SER A O 1
ATOM 643 N N . MET A 1 82 ? 0.578 4.799 1.073 1.00 73.69 82 MET A N 1
ATOM 644 C CA . MET A 1 82 ? 0.902 3.367 1.001 1.00 73.69 82 MET A CA 1
ATOM 645 C C . MET A 1 82 ? 2.327 3.042 1.477 1.00 73.69 82 MET A C 1
ATOM 647 O O . MET A 1 82 ? 2.613 1.885 1.776 1.00 73.69 82 MET A O 1
ATOM 651 N N . LEU A 1 83 ? 3.216 4.037 1.538 1.00 81.38 83 LEU A N 1
ATOM 652 C CA . LEU A 1 83 ? 4.597 3.884 2.009 1.00 81.38 83 LEU A CA 1
ATOM 653 C C . LEU A 1 83 ? 4.757 4.120 3.516 1.00 81.38 83 LEU A C 1
ATOM 655 O O . LEU A 1 83 ? 5.815 3.830 4.072 1.00 81.38 83 LEU A O 1
ATOM 659 N N . ASP A 1 84 ? 3.725 4.636 4.182 1.00 86.81 84 ASP A N 1
ATOM 660 C CA . ASP A 1 84 ? 3.797 4.967 5.605 1.00 86.81 84 ASP A CA 1
ATOM 661 C C . ASP A 1 84 ? 3.452 3.776 6.507 1.00 86.81 84 ASP A C 1
ATOM 663 O O . ASP A 1 84 ? 3.856 3.736 7.674 1.00 86.81 84 ASP A O 1
ATOM 667 N N . PHE A 1 85 ? 2.709 2.793 5.993 1.00 90.12 85 PHE A N 1
ATOM 668 C CA . PHE A 1 85 ? 2.288 1.627 6.761 1.00 90.12 85 PHE A CA 1
ATOM 669 C C . PHE A 1 85 ? 2.008 0.394 5.892 1.00 90.12 85 PHE A C 1
ATOM 671 O O . PHE A 1 85 ? 1.740 0.472 4.697 1.00 90.12 85 PHE A O 1
ATOM 678 N N . LEU A 1 86 ? 2.016 -0.765 6.545 1.00 91.06 86 LEU A N 1
ATOM 679 C CA . LEU A 1 86 ? 1.661 -2.068 6.008 1.00 91.06 86 LEU A CA 1
ATOM 680 C C . LEU A 1 86 ? 0.458 -2.618 6.789 1.00 91.06 86 LEU A C 1
ATOM 682 O O . LEU A 1 86 ? 0.617 -2.932 7.969 1.00 91.06 86 LEU A O 1
ATOM 686 N N . PRO A 1 87 ? -0.732 -2.739 6.184 1.00 90.06 87 PRO A N 1
ATOM 687 C CA . PRO A 1 87 ? -1.891 -3.328 6.849 1.00 90.06 87 PRO A CA 1
ATOM 688 C C . PRO A 1 87 ? -1.696 -4.835 7.029 1.00 90.06 87 PRO A C 1
ATOM 690 O O . PRO A 1 87 ? -1.211 -5.509 6.114 1.00 90.06 87 PRO A O 1
ATOM 693 N N . LEU A 1 88 ? -2.071 -5.346 8.204 1.00 92.00 88 LEU A N 1
ATOM 694 C CA . LEU A 1 88 ? -1.927 -6.759 8.575 1.00 92.00 88 LEU A CA 1
ATOM 695 C C . LEU A 1 88 ? -3.271 -7.397 8.918 1.00 92.00 88 LEU A C 1
ATOM 697 O O . LEU A 1 88 ? -3.562 -8.495 8.448 1.00 92.00 88 LEU A O 1
ATOM 701 N N . TYR A 1 89 ? -4.093 -6.696 9.698 1.00 92.06 89 TYR A N 1
ATOM 702 C CA . TYR A 1 89 ? -5.405 -7.170 10.130 1.00 92.06 89 TYR A CA 1
ATOM 703 C C . TYR A 1 89 ? -6.394 -6.019 10.171 1.00 92.06 89 TYR A C 1
ATOM 705 O O . TYR A 1 89 ? -6.032 -4.952 10.650 1.00 92.06 89 TYR A O 1
ATOM 713 N N . ASP A 1 90 ? -7.635 -6.269 9.777 1.00 92.25 90 ASP A N 1
ATOM 714 C CA . ASP A 1 90 ? -8.775 -5.406 10.091 1.00 92.25 90 ASP A CA 1
ATOM 715 C C . ASP A 1 90 ? -9.793 -6.211 10.882 1.00 92.25 90 ASP A C 1
ATOM 717 O O . ASP A 1 90 ? -9.975 -7.390 10.604 1.00 92.25 90 ASP A O 1
ATOM 721 N N . ALA A 1 91 ? -10.446 -5.594 11.859 1.00 91.56 91 ALA A N 1
ATOM 722 C CA . ALA A 1 91 ? -11.304 -6.282 12.805 1.00 91.56 91 ALA A CA 1
ATOM 723 C C . ALA A 1 91 ? -12.551 -5.468 13.162 1.00 91.56 91 ALA A C 1
ATOM 725 O O . ALA A 1 91 ? -12.479 -4.254 13.341 1.00 91.56 91 ALA A O 1
ATOM 726 N N . ASP A 1 92 ? -13.672 -6.156 13.339 1.00 90.44 92 ASP A N 1
ATOM 727 C CA . ASP A 1 92 ? -14.904 -5.640 13.926 1.00 90.44 92 ASP A CA 1
ATOM 728 C C . ASP A 1 92 ? -15.177 -6.365 15.247 1.00 90.44 92 ASP A C 1
ATOM 730 O O . ASP A 1 92 ? -15.188 -7.598 15.301 1.00 90.44 92 ASP A O 1
ATOM 734 N N . CYS A 1 93 ? -15.397 -5.600 16.319 1.00 87.25 93 CYS A N 1
ATOM 735 C CA . CYS A 1 93 ? -15.801 -6.147 17.608 1.00 87.25 93 CYS A CA 1
ATOM 736 C C . CYS A 1 93 ? -17.323 -6.296 17.618 1.00 87.25 93 CYS A C 1
ATOM 738 O O . CYS A 1 93 ? -18.052 -5.305 17.581 1.00 87.25 93 CYS A O 1
ATOM 740 N N . LEU A 1 94 ? -17.804 -7.535 17.669 1.00 86.69 94 LEU A N 1
ATOM 741 C CA . LEU A 1 94 ? -19.227 -7.841 17.719 1.00 86.69 94 LEU A CA 1
ATOM 742 C C . LEU A 1 94 ? -19.772 -7.704 19.148 1.00 86.69 94 LEU A C 1
ATOM 744 O O . LEU A 1 94 ? -19.055 -7.888 20.133 1.00 86.69 94 LEU A O 1
ATOM 748 N N . GLU A 1 95 ? -21.077 -7.458 19.272 1.00 81.25 95 GLU A N 1
ATOM 749 C CA . GLU A 1 95 ? -21.755 -7.282 20.569 1.00 81.25 95 GLU A CA 1
ATOM 750 C C . GLU A 1 95 ? -21.666 -8.509 21.488 1.00 81.25 95 GLU A C 1
ATOM 752 O O . GLU A 1 95 ? -21.700 -8.388 22.710 1.00 81.25 95 GLU A O 1
ATOM 757 N N . ASN A 1 96 ? -21.517 -9.702 20.908 1.00 84.06 96 ASN A N 1
ATOM 758 C CA . ASN A 1 96 ? -21.338 -10.957 21.642 1.00 84.06 96 ASN A CA 1
ATOM 759 C C . ASN A 1 96 ? -19.902 -11.160 22.169 1.00 84.06 96 ASN A C 1
ATOM 761 O O . ASN A 1 96 ? -19.609 -12.216 22.728 1.00 84.06 96 ASN A O 1
ATOM 765 N N . GLY A 1 97 ? -19.012 -10.180 21.982 1.00 80.12 97 GLY A N 1
ATOM 766 C CA . GLY A 1 97 ? -17.609 -10.240 22.386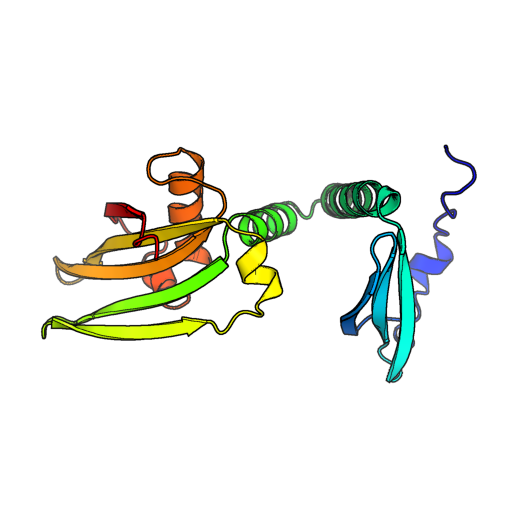 1.00 80.12 97 GLY A CA 1
ATOM 767 C C . GLY A 1 97 ? -16.699 -10.988 21.409 1.00 80.12 97 GLY A C 1
ATOM 768 O O . GLY A 1 97 ? -15.498 -11.078 21.659 1.00 80.12 97 GLY A O 1
ATOM 769 N N . ASN A 1 98 ? -17.234 -11.508 20.299 1.00 87.44 98 ASN A N 1
ATOM 770 C CA . ASN A 1 98 ? -16.418 -12.098 19.244 1.00 87.44 98 ASN A CA 1
ATOM 771 C C . ASN A 1 98 ? -15.796 -11.014 18.361 1.00 87.44 98 ASN A C 1
ATOM 773 O O . ASN A 1 98 ? -16.292 -9.892 18.263 1.00 87.44 98 ASN A O 1
ATOM 777 N N . ILE A 1 99 ? -14.710 -11.383 17.687 1.00 89.19 99 ILE A N 1
ATOM 778 C CA . ILE A 1 99 ? -14.018 -10.519 16.738 1.00 89.19 99 ILE A CA 1
ATOM 779 C C . ILE A 1 99 ? -14.108 -11.166 15.363 1.00 89.19 99 ILE A C 1
ATOM 781 O O . ILE A 1 99 ? -13.629 -12.285 15.169 1.00 89.19 99 ILE A O 1
ATOM 785 N N . GLU A 1 100 ? -14.695 -10.453 14.411 1.00 91.44 100 GLU A N 1
ATOM 786 C CA . GLU A 1 100 ? -14.559 -10.784 12.996 1.00 91.44 100 GLU A CA 1
ATOM 787 C C . GLU A 1 100 ? -13.370 -10.034 12.431 1.00 91.44 100 GLU A C 1
ATOM 789 O O . GLU A 1 100 ? -13.270 -8.825 12.621 1.00 91.44 100 GLU A O 1
ATOM 794 N N . PHE A 1 101 ? -12.472 -10.729 11.738 1.00 90.75 101 PHE A N 1
ATOM 795 C CA . PHE A 1 101 ? -11.281 -10.098 11.195 1.00 90.75 101 PHE A CA 1
ATOM 796 C C . PHE A 1 101 ? -10.923 -10.609 9.807 1.00 90.75 101 PHE A C 1
ATOM 798 O O . PHE A 1 101 ? -11.106 -11.783 9.487 1.00 90.75 101 PHE A O 1
ATOM 805 N N . ASP A 1 102 ? -10.345 -9.710 9.019 1.00 90.19 102 ASP A N 1
ATOM 806 C CA . ASP A 1 102 ? -9.693 -10.022 7.758 1.00 90.19 102 ASP A CA 1
ATOM 807 C C . ASP A 1 102 ? -8.177 -9.954 7.951 1.00 90.19 102 ASP A C 1
ATOM 809 O O . ASP A 1 102 ? -7.663 -9.155 8.740 1.00 90.19 102 ASP A O 1
ATOM 813 N N . THR A 1 103 ? -7.453 -10.795 7.216 1.00 91.12 103 THR A N 1
ATOM 814 C CA . THR A 1 103 ? -5.986 -10.842 7.253 1.00 91.12 103 THR A CA 1
ATOM 815 C C . THR A 1 103 ? -5.412 -10.436 5.908 1.00 91.12 103 THR A C 1
ATOM 817 O O . THR A 1 103 ? -5.913 -10.845 4.858 1.00 91.12 103 THR A O 1
ATOM 820 N N . TYR A 1 104 ? -4.327 -9.672 5.941 1.00 88.44 104 TYR A N 1
ATOM 821 C CA . TYR A 1 104 ? -3.561 -9.309 4.761 1.00 88.44 104 TYR A CA 1
ATOM 822 C C . TYR A 1 104 ? -2.251 -10.083 4.775 1.00 88.44 104 TYR A C 1
ATOM 824 O O . TYR A 1 104 ? -1.342 -9.775 5.545 1.00 88.44 104 TYR A O 1
ATOM 832 N N . ASN A 1 105 ? -2.145 -11.091 3.909 1.00 88.31 105 ASN A N 1
ATOM 833 C CA . ASN A 1 105 ? -0.903 -11.835 3.762 1.00 88.31 105 ASN A CA 1
ATOM 834 C C . ASN A 1 105 ? 0.087 -11.009 2.930 1.00 88.31 105 ASN A C 1
ATOM 836 O O . ASN A 1 105 ? -0.081 -10.860 1.717 1.00 88.31 105 ASN A O 1
ATOM 840 N N . GLN A 1 106 ? 1.080 -10.420 3.592 1.00 86.25 106 GLN A N 1
ATOM 841 C CA . GLN A 1 106 ? 2.079 -9.569 2.954 1.00 86.25 106 GLN A CA 1
ATOM 842 C C . GLN A 1 106 ? 3.390 -10.348 2.781 1.00 86.25 106 GLN A C 1
ATOM 844 O O . GLN A 1 106 ? 3.769 -11.107 3.666 1.00 86.25 106 GLN A O 1
ATOM 849 N N . PRO A 1 107 ? 4.125 -10.155 1.673 1.00 84.25 107 PRO A N 1
ATOM 850 C CA . PRO A 1 107 ? 5.442 -10.765 1.504 1.00 84.25 107 PRO A CA 1
ATOM 851 C C . PRO A 1 107 ? 6.440 -10.331 2.588 1.00 84.25 107 PRO A C 1
ATOM 853 O O . PRO A 1 107 ? 6.462 -9.157 2.968 1.00 84.25 107 PRO A O 1
ATOM 856 N N . ASP A 1 108 ? 7.335 -11.233 3.000 1.00 83.81 108 ASP A N 1
ATOM 857 C CA . ASP A 1 108 ? 8.324 -11.001 4.070 1.00 83.81 108 ASP A CA 1
ATOM 858 C C . ASP A 1 108 ? 9.158 -9.730 3.870 1.00 83.81 108 ASP A C 1
ATOM 860 O O . ASP A 1 108 ? 9.391 -8.962 4.805 1.00 83.81 108 ASP A O 1
ATOM 864 N N . TRP A 1 109 ? 9.563 -9.445 2.631 1.00 80.38 109 TRP A N 1
ATOM 865 C CA . TRP A 1 109 ? 10.355 -8.252 2.337 1.00 80.38 109 TRP A CA 1
ATOM 866 C C . TRP A 1 109 ? 9.617 -6.954 2.700 1.00 80.38 109 TRP A C 1
ATOM 868 O O . TRP A 1 109 ? 10.257 -6.005 3.148 1.00 80.38 109 TRP A O 1
ATOM 878 N N . LYS A 1 110 ? 8.277 -6.906 2.591 1.00 86.25 110 LYS A N 1
ATOM 879 C CA . LYS A 1 110 ? 7.484 -5.740 3.014 1.00 86.25 110 LYS A CA 1
ATOM 880 C C . LYS A 1 110 ? 7.442 -5.617 4.526 1.00 86.25 110 LYS A C 1
ATOM 882 O O . LYS A 1 110 ? 7.504 -4.503 5.040 1.00 86.25 110 LYS A O 1
ATOM 887 N N . HIS A 1 111 ? 7.365 -6.739 5.242 1.00 87.50 111 HIS A N 1
ATOM 888 C CA . HIS A 1 111 ? 7.449 -6.719 6.698 1.00 87.50 111 HIS A CA 1
ATOM 889 C C . HIS A 1 111 ? 8.765 -6.082 7.154 1.00 87.50 111 HIS A C 1
ATOM 891 O O . HIS A 1 111 ? 8.754 -5.307 8.108 1.00 87.50 111 HIS A O 1
ATOM 897 N N . ASN A 1 112 ? 9.874 -6.335 6.459 1.00 85.50 112 ASN A N 1
ATOM 898 C CA . ASN A 1 112 ? 11.191 -5.804 6.823 1.00 85.50 112 ASN A CA 1
ATOM 899 C C . ASN A 1 112 ? 11.347 -4.289 6.598 1.00 85.50 112 ASN A C 1
ATOM 901 O O . ASN A 1 112 ? 12.265 -3.687 7.148 1.00 85.50 112 ASN A O 1
ATOM 905 N N . LEU A 1 113 ? 10.443 -3.646 5.851 1.00 85.12 113 LEU A N 1
ATOM 906 C CA . LEU A 1 113 ? 10.478 -2.194 5.637 1.00 85.12 113 LEU A CA 1
ATOM 907 C C . LEU A 1 113 ? 10.033 -1.378 6.856 1.00 85.12 113 LEU A C 1
ATOM 909 O O . LEU A 1 113 ? 10.316 -0.178 6.917 1.00 85.12 113 LEU A O 1
ATOM 913 N N . TYR A 1 114 ? 9.332 -2.009 7.797 1.00 90.31 114 TYR A N 1
ATOM 914 C CA . TYR A 1 114 ? 8.694 -1.366 8.942 1.00 90.31 114 TYR A CA 1
ATOM 915 C C . TYR A 1 114 ? 9.117 -2.059 10.241 1.00 90.31 114 TYR A C 1
ATOM 917 O O . TYR A 1 114 ? 9.318 -3.273 10.273 1.00 90.31 114 TYR A O 1
ATOM 925 N N . ASN A 1 115 ? 9.234 -1.303 11.329 1.00 90.12 115 ASN A N 1
ATOM 926 C CA . ASN A 1 115 ? 9.843 -1.755 12.586 1.00 90.12 115 ASN A CA 1
ATOM 927 C C . ASN A 1 115 ? 8.908 -1.661 13.803 1.00 90.12 115 ASN A C 1
ATOM 929 O O . ASN A 1 115 ? 9.228 -2.223 14.846 1.00 90.12 115 ASN A O 1
ATOM 933 N N . HIS A 1 116 ? 7.749 -1.015 13.677 1.00 91.38 116 HIS A N 1
ATOM 934 C CA . HIS A 1 116 ? 6.766 -0.896 14.750 1.00 91.38 116 HIS A CA 1
ATOM 935 C C . HIS A 1 116 ? 5.440 -1.523 14.349 1.00 91.38 116 HIS A C 1
ATOM 937 O O . HIS A 1 116 ? 4.982 -1.334 13.225 1.00 91.38 116 HIS A O 1
ATOM 943 N N . TYR A 1 117 ? 4.807 -2.236 15.276 1.00 93.31 117 TYR A N 1
ATOM 944 C CA . TYR A 1 117 ? 3.419 -2.659 15.135 1.00 93.31 117 TYR A CA 1
ATOM 945 C C . TYR A 1 117 ? 2.527 -1.700 15.911 1.00 93.31 117 TYR A C 1
ATOM 947 O O . TYR A 1 117 ? 2.762 -1.455 17.095 1.00 93.31 117 TYR A O 1
ATOM 955 N N . LEU A 1 118 ? 1.490 -1.184 15.261 1.00 94.00 118 LEU A N 1
ATOM 956 C CA . LEU A 1 118 ? 0.475 -0.356 15.900 1.00 94.00 118 LEU A CA 1
ATOM 957 C C . LEU A 1 118 ? -0.880 -1.051 15.813 1.00 94.00 118 LEU A C 1
ATOM 959 O O . LEU A 1 118 ? -1.283 -1.505 14.744 1.00 94.00 118 LEU A O 1
ATOM 963 N N . ALA A 1 119 ? -1.578 -1.102 16.943 1.00 93.56 119 ALA A N 1
ATOM 964 C CA . ALA A 1 119 ? -2.996 -1.403 17.023 1.00 93.56 119 ALA A CA 1
ATOM 965 C C . ALA A 1 119 ? -3.773 -0.087 17.075 1.00 93.56 119 ALA A C 1
ATOM 967 O O . ALA A 1 119 ? -3.480 0.794 17.891 1.00 93.56 119 ALA A O 1
ATOM 968 N N . LEU A 1 120 ? -4.761 0.034 16.198 1.00 92.94 120 LEU A N 1
ATOM 969 C CA . LEU A 1 120 ? -5.658 1.172 16.123 1.00 92.94 120 LEU A CA 1
ATOM 970 C C . LEU A 1 120 ? -7.075 0.687 16.390 1.00 92.94 120 LEU A C 1
ATOM 972 O O . LEU A 1 120 ? -7.542 -0.224 15.714 1.00 92.94 120 LEU A O 1
ATOM 976 N N . VAL A 1 121 ? -7.753 1.299 17.357 1.00 92.69 121 VAL A N 1
ATOM 977 C CA . VAL A 1 121 ? -9.152 1.009 17.688 1.00 92.69 121 VAL A CA 1
ATOM 978 C C . VAL A 1 121 ? -9.974 2.271 17.478 1.00 92.69 121 VAL A C 1
ATOM 980 O O . VAL A 1 121 ? -9.692 3.318 18.058 1.00 92.69 121 VAL A O 1
ATOM 983 N N . TYR A 1 122 ? -10.996 2.161 16.644 1.00 92.38 122 TYR A N 1
ATOM 984 C CA . TYR A 1 122 ? -11.961 3.191 16.316 1.00 92.38 122 TYR A CA 1
ATOM 985 C C . TYR A 1 122 ? -13.262 2.889 17.048 1.00 92.38 1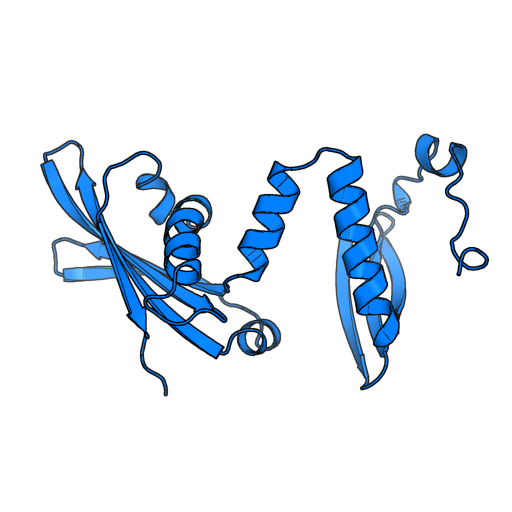22 TYR A C 1
ATOM 987 O O . TYR A 1 122 ? -13.880 1.849 16.827 1.00 92.38 122 TYR A O 1
ATOM 995 N N . ARG A 1 123 ? -13.694 3.829 17.885 1.00 91.31 123 ARG A N 1
ATOM 996 C CA . ARG A 1 123 ? -15.008 3.818 18.520 1.00 91.31 123 ARG A CA 1
ATOM 997 C C . ARG A 1 123 ? -15.925 4.789 17.805 1.00 91.31 123 ARG A C 1
ATOM 999 O O . ARG A 1 123 ? -15.594 5.974 17.696 1.00 91.31 123 ARG A O 1
ATOM 1006 N N . TYR A 1 124 ? -17.076 4.312 17.359 1.00 89.94 124 TYR A N 1
ATOM 1007 C CA . TYR A 1 124 ? -18.060 5.117 16.647 1.00 89.94 124 TYR A CA 1
ATOM 1008 C C . TYR A 1 124 ? -19.474 4.821 17.132 1.00 89.94 124 TYR A C 1
ATOM 1010 O O . TYR A 1 124 ? -19.728 3.821 17.799 1.00 89.94 124 TYR A O 1
ATOM 1018 N N . THR A 1 125 ? -20.391 5.722 16.802 1.00 89.69 125 THR A N 1
ATOM 1019 C CA . THR A 1 125 ? -21.816 5.556 17.071 1.00 89.69 125 THR A CA 1
ATOM 1020 C C . THR A 1 125 ? -22.536 5.371 15.744 1.00 89.69 125 THR A C 1
ATOM 1022 O O . THR A 1 125 ? -22.253 6.093 14.784 1.00 89.69 125 THR A O 1
ATOM 1025 N N . ASP A 1 126 ? -23.403 4.369 15.661 1.00 85.38 126 ASP A N 1
ATOM 1026 C CA . ASP A 1 126 ? -24.222 4.136 14.473 1.00 85.38 126 ASP A CA 1
ATOM 1027 C C . ASP A 1 126 ? -25.443 5.073 14.416 1.00 85.38 126 ASP A C 1
ATOM 1029 O O . ASP A 1 126 ? -25.641 5.941 15.267 1.00 85.38 126 ASP A O 1
ATOM 1033 N N . GLU A 1 127 ? -26.271 4.910 13.384 1.00 84.50 127 GLU A N 1
ATOM 1034 C CA . GLU A 1 127 ? -27.495 5.701 13.199 1.00 84.50 127 GLU A CA 1
ATOM 1035 C C . GLU A 1 127 ? -28.556 5.421 14.277 1.00 84.50 127 GLU A C 1
ATOM 1037 O O . GLU A 1 127 ? -29.414 6.266 14.526 1.00 84.50 127 GLU A O 1
ATOM 1042 N N . ALA A 1 128 ? -28.478 4.268 14.948 1.00 84.69 128 ALA A N 1
ATOM 1043 C CA . ALA A 1 128 ? -29.354 3.888 16.051 1.00 84.69 128 ALA A CA 1
ATOM 1044 C C . ALA A 1 128 ? -28.879 4.439 17.411 1.00 84.69 128 ALA A C 1
ATOM 1046 O O . ALA A 1 128 ? -29.568 4.269 18.418 1.00 84.69 128 ALA A O 1
ATOM 1047 N N . GLY A 1 129 ? -27.730 5.123 17.462 1.00 83.94 129 GLY A N 1
ATOM 1048 C CA . GLY A 1 129 ? -27.160 5.664 18.695 1.00 83.94 129 GLY A CA 1
ATOM 1049 C C . GLY A 1 129 ? -26.343 4.648 19.500 1.00 83.94 129 GLY A C 1
ATOM 1050 O O . GLY A 1 129 ? -25.952 4.940 20.632 1.00 83.94 129 GLY A O 1
ATOM 1051 N N . GLN A 1 130 ? -26.064 3.471 18.941 1.00 85.56 130 GLN A N 1
ATOM 1052 C CA . GLN A 1 130 ? -25.338 2.398 19.607 1.00 85.56 130 GLN A CA 1
ATOM 1053 C C . GLN A 1 130 ? -23.828 2.528 19.368 1.00 85.56 130 GLN A C 1
ATOM 1055 O O . GLN A 1 130 ? -23.379 2.918 18.289 1.00 85.56 130 GLN A O 1
ATOM 1060 N N . SER A 1 131 ? -23.028 2.250 20.404 1.00 88.06 131 SER A N 1
ATOM 1061 C CA . SER A 1 131 ? -21.565 2.343 20.335 1.00 88.06 131 SER A CA 1
ATOM 1062 C C . SER A 1 131 ? -20.971 1.046 19.807 1.00 88.06 131 SER A C 1
ATOM 1064 O O . SER A 1 131 ? -21.208 -0.014 20.379 1.00 88.06 131 SER A O 1
ATOM 1066 N N . HIS A 1 132 ? -20.112 1.167 18.801 1.00 89.06 132 HIS A N 1
ATOM 1067 C CA . HIS A 1 132 ? -19.412 0.060 18.159 1.00 89.06 132 HIS A CA 1
ATOM 1068 C C . HIS A 1 132 ? -17.907 0.315 18.149 1.00 89.06 132 HIS A C 1
ATOM 1070 O O . HIS A 1 132 ? -17.466 1.466 18.064 1.00 89.06 132 HIS A O 1
ATOM 1076 N N . ASP A 1 133 ? -17.135 -0.768 18.209 1.00 90.94 133 ASP A N 1
ATOM 1077 C CA . ASP A 1 133 ? -15.677 -0.741 18.135 1.00 90.94 133 ASP A CA 1
ATOM 1078 C C . ASP A 1 133 ? -15.207 -1.554 16.917 1.00 90.94 133 ASP A C 1
ATOM 1080 O O . ASP A 1 133 ? -15.643 -2.681 16.685 1.00 90.94 133 ASP A O 1
ATOM 1084 N N . CYS A 1 134 ? -14.291 -0.993 16.137 1.00 91.69 134 CYS A N 1
ATOM 1085 C CA . CYS A 1 134 ? -13.563 -1.708 15.090 1.00 91.69 134 CYS A CA 1
ATOM 1086 C C . CYS A 1 134 ? -12.091 -1.307 15.129 1.00 91.69 134 CYS A C 1
ATOM 1088 O O . CYS A 1 134 ? -11.736 -0.283 15.708 1.00 91.69 134 CYS A O 1
ATOM 1090 N N . GLY A 1 135 ? -11.203 -2.086 14.532 1.00 91.69 135 GLY A N 1
ATOM 1091 C CA . GLY A 1 135 ? -9.778 -1.820 14.627 1.00 91.69 135 GLY A CA 1
ATOM 1092 C C . GLY A 1 135 ? -8.961 -2.384 13.487 1.00 91.69 135 GLY A C 1
ATOM 1093 O O . GLY A 1 135 ? -9.450 -3.125 12.644 1.00 91.69 135 GLY A O 1
ATOM 1094 N N . THR A 1 136 ? -7.693 -2.002 13.464 1.00 93.06 136 THR A N 1
ATOM 1095 C CA . THR A 1 136 ? -6.712 -2.506 12.509 1.00 93.06 136 THR A CA 1
ATOM 1096 C C . THR A 1 136 ? -5.362 -2.658 13.189 1.00 93.06 136 THR A C 1
ATOM 1098 O O . THR A 1 136 ? -5.027 -1.919 14.121 1.00 93.06 136 THR A O 1
ATOM 1101 N N . ILE A 1 137 ? -4.588 -3.635 12.734 1.00 93.38 137 ILE A N 1
ATOM 1102 C CA . ILE A 1 137 ? -3.191 -3.804 13.115 1.00 93.38 137 ILE A CA 1
ATOM 1103 C C . ILE A 1 137 ? -2.355 -3.537 11.875 1.00 93.38 137 ILE A C 1
ATOM 1105 O O . ILE A 1 137 ? -2.542 -4.163 10.828 1.00 93.38 137 ILE A O 1
ATOM 1109 N N . ILE A 1 138 ? -1.400 -2.628 12.020 1.00 93.06 138 ILE A N 1
ATOM 1110 C CA . ILE A 1 138 ? -0.488 -2.229 10.953 1.00 93.06 138 ILE A CA 1
ATOM 1111 C C . ILE A 1 138 ? 0.958 -2.379 11.409 1.00 93.06 138 ILE A C 1
ATOM 1113 O O . ILE A 1 138 ? 1.259 -2.312 12.603 1.00 93.06 138 ILE A O 1
ATOM 1117 N N . LYS A 1 139 ? 1.869 -2.491 10.444 1.00 93.19 139 LYS A N 1
ATOM 1118 C CA . LYS A 1 139 ? 3.294 -2.230 10.642 1.00 93.19 139 LYS A CA 1
ATOM 1119 C C . LYS A 1 139 ? 3.640 -0.850 10.090 1.00 93.19 139 LYS A C 1
ATOM 1121 O O . LYS A 1 139 ? 3.180 -0.499 9.014 1.00 93.19 139 LYS A O 1
ATOM 1126 N N . THR A 1 140 ? 4.433 -0.054 10.790 1.00 92.31 140 THR A N 1
ATOM 1127 C CA . THR A 1 140 ? 4.847 1.286 10.344 1.00 92.31 140 THR A CA 1
ATOM 1128 C C . THR A 1 140 ? 6.249 1.628 10.863 1.00 92.31 140 THR A C 1
A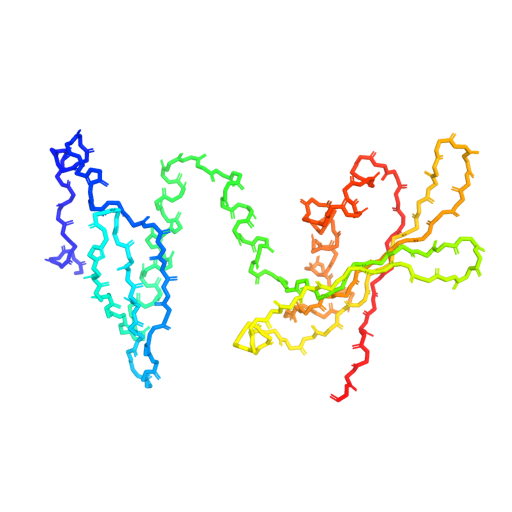TOM 1130 O O . THR A 1 140 ? 6.820 0.892 11.669 1.00 92.31 140 THR A O 1
ATOM 1133 N N . ARG A 1 141 ? 6.830 2.720 10.355 1.00 90.00 141 ARG A N 1
ATOM 1134 C CA . ARG A 1 141 ? 8.058 3.340 10.881 1.00 90.00 141 ARG A CA 1
ATOM 1135 C C . ARG A 1 141 ? 7.776 4.360 11.982 1.00 90.00 141 ARG A C 1
ATOM 1137 O O . ARG A 1 141 ? 8.698 4.796 12.663 1.00 90.00 141 ARG A O 1
ATOM 1144 N N . SER A 1 142 ? 6.515 4.750 12.152 1.00 89.69 142 SER A N 1
ATOM 1145 C CA . SER A 1 142 ? 6.095 5.729 13.148 1.00 89.69 142 SER A CA 1
ATOM 1146 C C . SER A 1 142 ? 5.827 5.071 14.499 1.00 89.69 142 SER A C 1
ATOM 1148 O O . SER A 1 142 ? 5.277 3.975 14.583 1.00 89.69 142 SER A O 1
ATOM 1150 N N . GLN A 1 143 ? 6.188 5.758 15.579 1.00 87.12 143 GLN A N 1
ATOM 1151 C CA . GLN A 1 143 ? 5.918 5.290 16.933 1.00 87.12 143 GLN A CA 1
ATOM 1152 C C . GLN A 1 143 ? 4.529 5.745 17.399 1.00 87.12 143 GLN A C 1
ATOM 1154 O O . GLN A 1 143 ? 4.046 6.811 17.011 1.00 87.12 143 GLN A O 1
ATOM 1159 N N . SER A 1 144 ? 3.888 4.959 18.268 1.00 87.56 144 SER A N 1
ATOM 1160 C CA . SER A 1 144 ? 2.626 5.358 18.898 1.00 87.56 144 SER A CA 1
ATOM 1161 C C . SER A 1 144 ? 2.741 6.731 19.572 1.00 87.56 144 SER A C 1
ATOM 1163 O O . SER A 1 144 ? 3.700 6.993 20.297 1.00 87.56 144 SER A O 1
ATOM 1165 N N . GLY A 1 145 ? 1.738 7.588 19.366 1.00 84.69 145 GLY A N 1
ATOM 1166 C CA . GLY A 1 145 ? 1.685 8.946 19.922 1.00 84.69 145 GLY A CA 1
ATOM 1167 C C . GLY A 1 145 ? 2.392 10.021 19.088 1.00 84.69 145 GLY A C 1
ATOM 1168 O O . GLY A 1 145 ? 2.339 11.192 19.459 1.00 84.69 145 GLY A O 1
ATOM 1169 N N . SER A 1 146 ? 3.028 9.664 17.967 1.00 89.00 146 SER A N 1
ATOM 1170 C CA . SER A 1 146 ? 3.590 10.648 17.037 1.00 89.00 146 SER A CA 1
ATOM 1171 C C . SER A 1 146 ? 2.503 11.293 16.159 1.00 89.00 146 SER A C 1
ATOM 1173 O O . SER A 1 146 ? 1.424 10.726 15.955 1.00 89.00 146 SER A O 1
ATOM 1175 N N . LYS A 1 147 ? 2.789 12.476 15.596 1.00 87.94 147 LYS A N 1
ATOM 1176 C CA . LYS A 1 147 ? 1.873 13.155 14.657 1.00 87.94 147 LYS A CA 1
ATOM 1177 C C . LYS A 1 147 ? 1.664 12.340 13.382 1.00 87.94 147 LYS A C 1
ATOM 1179 O O . LYS A 1 147 ? 0.585 12.352 12.800 1.00 87.94 147 LYS A O 1
ATOM 1184 N N . GLU A 1 148 ? 2.691 11.616 12.963 1.00 87.25 148 GLU A N 1
ATOM 1185 C CA . GLU A 1 148 ? 2.670 10.730 11.804 1.00 87.25 148 GLU A CA 1
ATOM 1186 C C . GLU A 1 148 ? 1.733 9.546 12.056 1.00 87.25 148 GLU A C 1
ATOM 1188 O O . GLU A 1 148 ? 0.910 9.241 11.198 1.00 87.25 148 GLU A O 1
ATOM 1193 N N . ALA A 1 149 ? 1.776 8.939 13.249 1.00 88.50 149 ALA A N 1
ATOM 1194 C CA . ALA A 1 149 ? 0.844 7.877 13.630 1.00 88.50 149 ALA A CA 1
ATOM 1195 C C . ALA A 1 149 ? -0.618 8.367 13.643 1.00 88.50 149 ALA A C 1
ATOM 1197 O O . ALA A 1 149 ? -1.518 7.652 13.198 1.00 88.50 149 ALA A O 1
ATOM 1198 N N . GLU A 1 150 ? -0.864 9.608 14.076 1.00 87.94 150 GLU A N 1
ATOM 1199 C CA . GLU A 1 150 ? -2.190 10.234 13.983 1.00 87.94 150 GLU A CA 1
ATOM 1200 C C . GLU A 1 150 ? -2.606 10.507 12.524 1.00 87.94 150 GLU A C 1
ATOM 1202 O O . GLU A 1 150 ? -3.751 10.281 12.135 1.00 87.94 150 GLU A O 1
ATOM 1207 N N . ALA A 1 151 ? -1.683 10.955 11.673 1.00 87.50 151 ALA A N 1
ATOM 1208 C CA . ALA A 1 151 ? -1.962 11.147 10.251 1.00 87.50 151 ALA A CA 1
ATOM 1209 C C . ALA A 1 151 ? -2.229 9.813 9.528 1.00 87.50 151 ALA A C 1
ATOM 1211 O O . ALA A 1 151 ? -3.061 9.751 8.621 1.00 87.50 151 ALA A O 1
ATOM 1212 N N . ILE A 1 152 ? -1.539 8.737 9.916 1.00 89.06 152 ILE A N 1
ATOM 1213 C CA . ILE A 1 152 ? -1.771 7.374 9.419 1.00 89.06 152 ILE A CA 1
ATOM 1214 C C . ILE A 1 152 ? -3.168 6.890 9.826 1.00 89.06 152 ILE A C 1
ATOM 1216 O O . ILE A 1 152 ? -3.905 6.397 8.972 1.00 89.06 152 ILE A O 1
ATOM 1220 N N . SER A 1 153 ? -3.577 7.095 11.084 1.00 88.94 153 SER A N 1
ATOM 1221 C CA . SER A 1 153 ? -4.883 6.635 11.579 1.00 88.94 153 SER A CA 1
ATOM 1222 C C . SER A 1 153 ? -6.066 7.224 10.809 1.00 88.94 153 SER A C 1
ATOM 1224 O O . SER A 1 153 ? -7.047 6.530 10.546 1.00 88.94 153 SER A O 1
ATOM 1226 N N . ARG A 1 154 ? -5.961 8.483 10.378 1.00 86.12 154 ARG A N 1
ATOM 1227 C CA . ARG A 1 154 ? -6.984 9.135 9.548 1.00 86.12 154 ARG A CA 1
ATOM 1228 C C . ARG A 1 154 ? -7.026 8.555 8.136 1.00 86.12 154 ARG A C 1
ATOM 1230 O O . ARG A 1 154 ? -8.102 8.331 7.594 1.00 86.12 154 ARG A O 1
ATOM 1237 N N . ARG A 1 155 ? -5.860 8.292 7.541 1.00 84.00 155 ARG A N 1
ATOM 1238 C CA . ARG A 1 155 ? -5.747 7.790 6.161 1.00 84.00 155 ARG A CA 1
ATOM 1239 C C . ARG A 1 155 ? -6.148 6.323 6.016 1.00 84.00 155 ARG A C 1
ATOM 1241 O O . ARG A 1 155 ? -6.639 5.942 4.956 1.00 84.00 155 ARG A O 1
ATOM 1248 N N . LEU A 1 156 ? -6.001 5.525 7.073 1.00 85.94 156 LEU A N 1
ATOM 1249 C CA . LEU A 1 156 ? -6.418 4.119 7.111 1.00 85.94 156 LEU A CA 1
ATOM 1250 C C . LEU A 1 156 ? -7.911 3.908 6.835 1.00 85.94 156 LEU A C 1
ATOM 1252 O O . LEU A 1 156 ? -8.273 2.898 6.229 1.00 85.94 156 LEU A O 1
ATOM 1256 N N . LEU A 1 157 ? -8.760 4.880 7.191 1.00 84.19 157 LEU A N 1
ATOM 1257 C CA . LEU A 1 157 ? -10.199 4.842 6.906 1.00 84.19 157 LEU A CA 1
ATOM 1258 C C . LEU A 1 157 ? -10.497 4.709 5.405 1.00 84.19 157 LEU A C 1
ATOM 1260 O O . LEU A 1 157 ? -11.452 4.045 5.020 1.00 84.19 157 LEU A O 1
ATOM 1264 N N . ASN A 1 158 ? -9.638 5.281 4.555 1.00 76.00 158 ASN A N 1
ATOM 1265 C CA . ASN A 1 158 ? -9.795 5.248 3.100 1.00 76.00 158 ASN A CA 1
ATOM 1266 C C . ASN A 1 158 ? -9.203 3.982 2.462 1.00 76.00 158 ASN A C 1
ATOM 1268 O O . ASN A 1 158 ? -9.358 3.771 1.256 1.00 76.00 158 ASN A O 1
ATOM 1272 N N . PHE A 1 159 ? -8.473 3.179 3.241 1.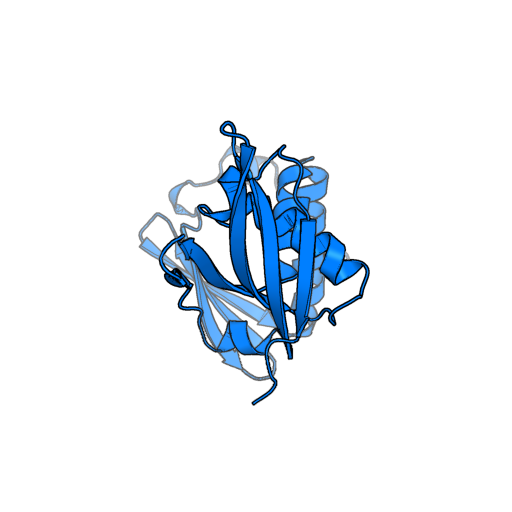00 75.19 159 PHE A N 1
ATOM 1273 C CA . PHE A 1 159 ? -7.756 2.004 2.757 1.00 75.19 159 PHE A CA 1
ATOM 1274 C C . PHE A 1 159 ? -8.511 0.707 3.056 1.00 75.19 159 PHE A C 1
ATOM 1276 O O . PHE A 1 159 ? -8.658 -0.130 2.169 1.00 75.19 159 PHE A O 1
ATOM 1283 N N . SER A 1 160 ? -8.996 0.542 4.289 1.00 75.44 160 SER A N 1
ATOM 1284 C CA . SER A 1 160 ? -9.685 -0.680 4.708 1.00 75.44 160 SER A CA 1
ATOM 1285 C C . SER A 1 160 ? -11.162 -0.663 4.295 1.00 75.44 160 SER A C 1
ATOM 1287 O O . SER A 1 160 ? -11.885 0.261 4.680 1.00 75.44 160 SER A O 1
ATOM 1289 N N . PRO A 1 161 ? -11.664 -1.697 3.591 1.00 76.00 161 PRO A N 1
ATOM 1290 C CA . PRO A 1 161 ? -13.091 -1.834 3.303 1.00 76.00 161 PRO A CA 1
ATOM 1291 C C . PRO A 1 161 ? -13.960 -1.820 4.569 1.00 76.00 161 PRO A C 1
ATOM 1293 O O . PRO A 1 161 ? -15.033 -1.216 4.559 1.00 76.00 161 PRO A O 1
ATOM 1296 N N . ARG A 1 162 ? -13.483 -2.427 5.669 1.00 82.50 162 ARG A N 1
ATOM 1297 C CA . ARG A 1 162 ? -14.193 -2.454 6.957 1.00 82.50 162 ARG A CA 1
ATOM 1298 C C . ARG A 1 162 ? -14.207 -1.095 7.636 1.00 82.50 162 ARG A C 1
ATOM 1300 O O . ARG A 1 162 ? -15.236 -0.708 8.180 1.00 82.50 162 ARG A O 1
ATOM 1307 N N . LEU A 1 163 ? -13.105 -0.346 7.577 1.00 83.19 163 LEU A N 1
ATOM 1308 C CA . LEU A 1 163 ? -13.032 0.986 8.189 1.00 83.19 163 LEU A CA 1
ATOM 1309 C C . LEU A 1 163 ? -13.712 2.070 7.347 1.00 83.19 163 LEU A C 1
ATOM 1311 O O . LEU A 1 163 ? -14.106 3.099 7.892 1.00 83.19 163 LEU A O 1
ATOM 1315 N N . LYS A 1 164 ? -13.927 1.838 6.047 1.00 83.06 164 LYS A N 1
ATOM 1316 C CA . LYS A 1 164 ? -14.573 2.805 5.149 1.00 83.06 164 LYS A CA 1
ATOM 1317 C C . LYS A 1 164 ? -15.979 3.208 5.603 1.00 83.06 164 LYS A C 1
ATOM 1319 O O . LYS A 1 164 ? -16.408 4.330 5.359 1.00 83.06 164 LYS A O 1
ATOM 1324 N N . LYS A 1 165 ? -16.684 2.348 6.349 1.00 84.38 165 LYS A N 1
ATOM 1325 C CA . LYS A 1 165 ? -17.989 2.670 6.966 1.00 84.38 165 LYS A CA 1
ATOM 1326 C C . LYS A 1 165 ? -17.944 3.843 7.959 1.00 84.38 165 LYS A C 1
ATOM 1328 O O . LYS A 1 165 ? -19.003 4.351 8.339 1.00 84.38 165 LYS A O 1
ATOM 1333 N N . LEU A 1 166 ? -16.743 4.229 8.398 1.00 84.69 166 LEU A N 1
ATOM 1334 C CA . LEU A 1 166 ? -16.469 5.352 9.295 1.00 84.69 166 LEU A CA 1
ATOM 1335 C C . LEU A 1 166 ? -16.153 6.655 8.556 1.00 84.69 166 LEU A C 1
ATOM 1337 O O . LEU A 1 166 ? -16.033 7.698 9.198 1.00 84.69 166 LEU A O 1
ATOM 1341 N N . GLU A 1 167 ? -15.996 6.619 7.233 1.00 82.06 167 GLU A N 1
ATOM 1342 C CA . GLU A 1 167 ? -15.696 7.805 6.435 1.00 82.06 167 GLU A CA 1
ATOM 1343 C C . GLU A 1 167 ? -16.791 8.869 6.643 1.00 82.06 167 GLU A C 1
ATOM 1345 O O . GLU A 1 167 ? -17.984 8.601 6.504 1.00 82.06 167 GLU A O 1
ATOM 1350 N N . GLY A 1 168 ? -16.389 10.073 7.063 1.00 79.69 168 GLY A N 1
ATOM 1351 C CA . GLY A 1 168 ? -17.306 11.178 7.369 1.00 79.69 168 GLY A CA 1
ATOM 1352 C C . GLY A 1 168 ? -18.066 11.075 8.701 1.00 79.69 168 GLY A C 1
ATOM 1353 O O . GLY A 1 168 ? -18.817 11.996 9.025 1.00 79.69 168 GLY A O 1
ATOM 1354 N N . LYS A 1 169 ? -17.871 10.016 9.502 1.00 84.50 169 LYS A N 1
ATOM 1355 C CA . LYS A 1 169 ? -18.539 9.846 10.804 1.00 84.50 169 LYS A CA 1
ATOM 1356 C C . LYS A 1 169 ? -17.655 10.305 11.972 1.00 84.50 169 LYS A C 1
ATOM 1358 O O . LYS A 1 169 ? -16.450 10.040 11.971 1.00 84.50 169 LYS A O 1
ATOM 1363 N N . PRO A 1 170 ? -18.227 10.940 13.014 1.00 84.44 170 PRO A N 1
ATOM 1364 C CA . PRO A 1 170 ? -17.497 11.208 14.247 1.00 84.44 170 PRO A CA 1
ATOM 1365 C C . PRO A 1 170 ? -17.049 9.893 14.896 1.00 84.44 170 PRO A C 1
ATOM 1367 O O . PRO A 1 170 ? -17.873 9.064 15.280 1.00 84.44 170 PRO A O 1
ATOM 1370 N N . CYS A 1 171 ? -15.740 9.705 15.038 1.00 87.19 171 CYS A N 1
ATOM 1371 C CA . CYS A 1 171 ? -15.160 8.552 15.716 1.00 87.19 171 CYS A CA 1
ATOM 1372 C C . CYS A 1 171 ? -14.024 8.987 16.647 1.00 87.19 171 CYS A C 1
ATOM 1374 O O . CYS A 1 171 ? -13.357 10.000 16.425 1.00 87.19 171 CYS A O 1
ATOM 1376 N N . LYS A 1 172 ? -13.816 8.221 17.720 1.00 89.12 172 LYS A N 1
ATOM 1377 C CA . LYS A 1 172 ? -12.642 8.342 18.590 1.00 89.12 172 LYS A CA 1
ATOM 1378 C C . LYS A 1 172 ? -11.648 7.263 18.205 1.00 89.12 172 LYS A C 1
ATOM 1380 O O . LYS A 1 172 ? -12.042 6.112 18.047 1.00 89.12 172 LYS A O 1
ATOM 1385 N N . VAL A 1 173 ? -10.377 7.629 18.089 1.00 91.19 173 VAL A N 1
ATOM 1386 C CA . VAL A 1 173 ? -9.313 6.697 17.708 1.00 91.19 173 VAL A CA 1
ATOM 1387 C C . VAL A 1 173 ? -8.334 6.537 18.859 1.00 91.19 173 VAL A C 1
ATOM 1389 O O . VAL A 1 173 ? -7.858 7.524 19.417 1.00 91.19 173 VAL A O 1
ATOM 1392 N N . PHE A 1 174 ? -8.022 5.291 19.187 1.00 90.25 174 PHE A N 1
ATOM 1393 C CA . PHE A 1 174 ? -7.006 4.907 20.155 1.00 90.25 174 PHE A CA 1
ATOM 1394 C C . PHE A 1 174 ? -5.873 4.216 19.405 1.00 90.25 174 PHE A C 1
ATOM 1396 O O . PHE A 1 174 ? -6.123 3.289 18.639 1.00 90.25 174 PHE A O 1
ATOM 1403 N N . VAL A 1 175 ? -4.640 4.675 19.609 1.00 91.31 175 VAL A N 1
ATOM 1404 C CA . VAL A 1 175 ? -3.446 4.127 18.955 1.00 91.31 175 VAL A CA 1
ATOM 1405 C C . VAL A 1 175 ? -2.491 3.636 20.032 1.00 91.31 175 VAL A C 1
ATOM 1407 O O . VAL A 1 175 ? -2.179 4.381 20.962 1.00 91.31 175 VAL A O 1
ATOM 1410 N N . GLN A 1 176 ? -2.039 2.390 19.912 1.00 90.12 176 GLN A N 1
ATOM 1411 C CA . GLN A 1 176 ? -1.102 1.780 20.849 1.00 90.12 176 GLN A CA 1
ATOM 1412 C C . GLN A 1 176 ? -0.109 0.877 20.116 1.00 90.12 176 GLN A C 1
ATOM 1414 O O . GLN A 1 176 ? -0.431 0.298 19.083 1.00 90.12 176 GLN A O 1
ATOM 1419 N N . ASN A 1 177 ? 1.099 0.716 20.661 1.00 87.38 177 ASN A N 1
ATOM 1420 C CA . ASN A 1 177 ? 2.029 -0.293 20.158 1.00 87.38 177 ASN A CA 1
ATOM 1421 C C . ASN A 1 177 ? 1.451 -1.694 20.411 1.00 87.38 177 ASN A C 1
ATOM 1423 O O . ASN A 1 177 ? 1.171 -2.051 21.558 1.00 87.38 177 ASN A O 1
ATOM 1427 N N . ALA A 1 178 ? 1.302 -2.492 19.358 1.00 73.62 178 ALA A N 1
ATOM 1428 C CA . ALA A 1 178 ? 0.974 -3.902 19.491 1.00 73.62 178 ALA A CA 1
ATOM 1429 C C . ALA A 1 178 ? 2.284 -4.651 19.777 1.00 73.62 178 ALA A C 1
ATOM 1431 O O . ALA A 1 178 ? 3.177 -4.652 18.945 1.00 73.62 178 ALA A O 1
ATOM 1432 N N . TRP A 1 179 ? 2.425 -5.178 20.994 1.00 58.25 179 TRP A N 1
ATOM 1433 C CA . TRP A 1 179 ? 3.513 -6.018 21.522 1.00 58.25 179 TRP A CA 1
ATOM 1434 C C . TRP A 1 179 ? 4.689 -6.344 20.575 1.00 58.25 179 TRP A C 1
ATOM 1436 O O . TRP A 1 179 ? 4.533 -7.076 19.599 1.00 58.25 179 TRP A O 1
ATOM 1446 N N . ASN A 1 180 ? 5.898 -5.906 20.945 1.00 46.12 180 ASN A N 1
ATOM 1447 C CA . ASN A 1 180 ? 7.132 -6.478 20.404 1.00 46.12 180 ASN A CA 1
ATOM 1448 C C . ASN A 1 180 ? 7.269 -7.906 20.957 1.00 46.12 180 ASN A C 1
ATOM 1450 O O . ASN A 1 180 ? 7.437 -8.071 22.166 1.00 46.12 180 ASN A O 1
ATOM 1454 N N . ARG A 1 181 ? 7.166 -8.922 20.098 1.00 38.44 181 ARG A N 1
ATOM 1455 C CA . ARG A 1 181 ? 7.805 -10.215 20.368 1.00 38.44 181 ARG A CA 1
ATOM 1456 C C . ARG A 1 181 ? 9.257 -10.148 19.931 1.00 38.44 181 ARG A C 1
ATOM 1458 O O . ARG A 1 181 ? 9.498 -9.543 18.863 1.00 38.44 181 ARG A O 1
#

Organism: Salmonella enterica I (NCBI:txid59201)

pLDDT: mean 84.73, std 9.4, range [38.44, 94.69]

Foldseek 3Di:
DPPPDDDDDPCCVVPPDQQQDFPDKDFPDDDPFWTWIWTQGNVRDIDIDIAGPVCVVVVVVVVLVVCVVVVVVVVVVVVVLPLFKAWAKKWWQDPVRDIDMDGDDDDPVVLVSFDFKKKKKKWFADPVRDITIIITIIGGNDAPPDPSVVVSNVCVCVVDPVSVVCVPGDIDMDMDTDDDD

Sequence (181 aa):
MHENIPAILREELENADVNQRVESLALSDNTEKVLTFTLKLHNGSHLDLQVGEWQVEVLVMAIIHAINNAEMRELALRISSMLDFLPLYDADCLENGNIEFDTYNQPDWKHNLYNHYLALVYRYTDEAGQSHDCGTIIKTRSQSGSKEAEAISRRLLNFSPRLKKLEGKPCKVFVQNAWNR

Secondary structure (DSSP, 8-state):
--TTS----HHHHHT--GGG-EEEEEEEEE-SSEEEEEEEETTS-EEEEEEEHHHHHHHHHHHHHHHHHTT-HHHHHHHHHHTTEEEEEEEEE-TTS-EEEEE----HHHHTT--EEEEEEEEEE-TTS-EEEEEEEEEESSPTTSHHHHHHHHHHTTT-TTGGGGTTS-EEEEEEE----

Radius of gyration: 21.12 Å; chains: 1; bounding box: 54×30×54 Å

InterPro domains:
  IPR031810 YjeJ-like [PF15922] (1-176)